Protein AF-A0A3D1V5E3-F1 (afdb_monomer)

Solvent-accessible surface area (backbone atoms only — not comparable to full-atom values): 8524 Å² total; per-residue (Å²): 111,71,75,44,28,65,48,75,39,67,32,57,47,47,70,46,29,45,51,47,37,55,46,44,50,72,78,42,69,88,40,52,24,37,34,38,39,20,37,48,62,94,54,67,53,52,62,30,30,62,46,42,32,86,64,33,68,27,39,35,16,16,26,33,79,58,87,98,52,68,46,32,55,17,66,63,53,48,71,42,55,48,78,99,49,56,72,44,74,33,57,48,49,72,56,40,53,51,52,48,60,74,73,48,51,61,76,24,35,36,37,32,31,37,18,58,50,34,38,52,62,46,43,37,67,66,54,38,65,67,41,23,62,78,65,74,28,95,74,38,55,65,33,92,88,42,78,54,79,72,79,72,76,73,80,78,123

Nearest PDB structures (foldseek):
  1w78-assembly1_A  TM=8.845E-01  e=8.311E-09  Escherichia coli
  1w7k-assembly1_A  TM=9.173E-01  e=2.697E-08  Escherichia coli
  2vor-assembly1_A  TM=8.746E-01  e=1.682E-07  Mycobacterium tuberculosis H37Rv
  2vos-assembly1_A  TM=8.882E-01  e=3.687E-07  Mycobacterium tuberculosis H37Rv
  1o5z-assembly1_A  TM=8.190E-01  e=1.120E-06  Thermotoga maritima

pLDDT: mean 90.83, std 13.24, range [37.03, 98.88]

Sequence (157 aa):
QDNPRVLLDGAHNPEKVASLARNLEHLYPHQRKLIIFGALESKSHASMLASLSPLAGLVIATMPRVLAKPATDAAEIAAEVIGDVEVIIEPSPERAIEIALARAEPDDLVVVTGSLYLVGNIRERWYPSEAILSQSNCWPRTTPLGLWDPPLLAKET

Secondary structure (DSSP, 8-state):
-BTTEEEE----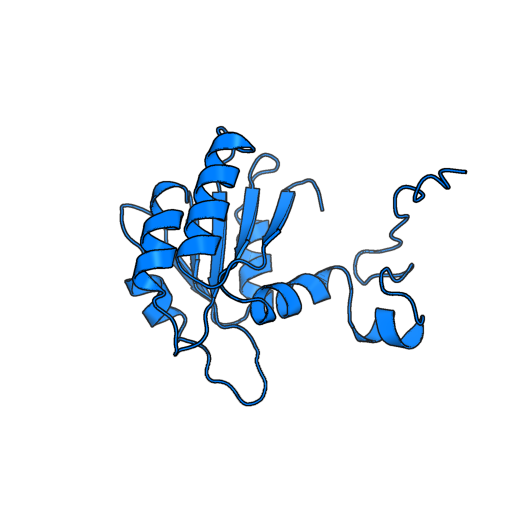SHHHHHHHHHHHHHH-TTS-EEEEE--BTTS-HHHHHHHHGGGEEEEEE-----SSSPBPPHHHHHHT--SS--EEE---HHHHHHHHHHH--TT-EEEEES-HHHHHHHHTTTS-HHHHHHHT-SS-SEETTEE----------

Foldseek 3Di:
DVQQAEAEDADAALVSLLVVLVCCCVVPVPAAEEEEAWAFPVYPLLSSLVSCLVRHQEYEQEFQDDDPTHIDASVVSQVSHDDDHHYHYDHDLCVSVVVSSVPDGRRHYYYYYNHPSSSVRNCCQFQNPVQCVVVVHSRRQQHPVGGDDDPPPPPPD

Mean predicted aligned error: 5.51 Å

Structure (mmCIF, N/CA/C/O backbone):
data_AF-A0A3D1V5E3-F1
#
_entry.id   AF-A0A3D1V5E3-F1
#
loop_
_atom_site.group_PDB
_atom_site.id
_atom_site.type_symbol
_atom_site.label_atom_id
_atom_site.label_alt_id
_atom_site.label_comp_id
_atom_site.label_asym_id
_atom_site.label_entity_id
_atom_site.label_seq_id
_atom_site.pdbx_PDB_ins_code
_atom_site.Cartn_x
_atom_site.Cartn_y
_atom_site.Cartn_z
_atom_site.occupancy
_atom_site.B_iso_or_equiv
_atom_site.auth_seq_id
_atom_site.auth_comp_id
_atom_site.auth_asym_id
_atom_site.auth_atom_id
_atom_site.pdbx_PDB_model_num
ATOM 1 N N . GLN A 1 1 ? -12.858 -9.676 -3.476 1.00 81.88 1 GLN A N 1
ATOM 2 C CA . GLN A 1 1 ? -12.445 -10.450 -2.291 1.00 81.88 1 GLN A CA 1
ATOM 3 C C . GLN A 1 1 ? -12.969 -9.688 -1.110 1.00 81.88 1 GLN A C 1
ATOM 5 O O . GLN A 1 1 ? -12.623 -8.515 -0.978 1.00 81.88 1 GLN A O 1
ATOM 10 N N . ASP A 1 2 ? -13.797 -10.349 -0.307 1.00 81.12 2 ASP A N 1
ATOM 11 C CA . ASP A 1 2 ? -14.672 -9.623 0.608 1.00 81.12 2 ASP A CA 1
ATOM 12 C C . ASP A 1 2 ? -14.382 -9.932 2.084 1.00 81.12 2 ASP A C 1
ATOM 14 O O . ASP A 1 2 ? -14.638 -9.062 2.904 1.00 81.12 2 ASP A O 1
ATOM 18 N N . ASN A 1 3 ? -13.760 -11.083 2.399 1.00 88.69 3 ASN A N 1
ATOM 19 C CA . ASN A 1 3 ? -13.319 -11.473 3.749 1.00 88.69 3 ASN A CA 1
ATOM 20 C C . ASN A 1 3 ? -11.855 -11.980 3.738 1.00 88.69 3 ASN A C 1
ATOM 22 O O . ASN A 1 3 ? -11.630 -13.121 3.322 1.00 88.69 3 ASN A O 1
ATOM 26 N N . PRO A 1 4 ? -10.861 -11.178 4.167 1.00 93.88 4 PRO A N 1
ATOM 27 C CA . PRO A 1 4 ? -10.956 -9.740 4.433 1.00 93.88 4 PRO A CA 1
ATOM 28 C C . PRO A 1 4 ? -11.158 -8.950 3.135 1.00 93.88 4 PRO A C 1
ATOM 30 O O . PRO A 1 4 ? -10.787 -9.406 2.038 1.00 93.88 4 PRO A O 1
ATOM 33 N N . ARG A 1 5 ? -11.710 -7.740 3.253 1.00 96.62 5 ARG A N 1
ATOM 34 C CA . ARG A 1 5 ? -11.874 -6.834 2.113 1.00 96.62 5 ARG A CA 1
ATOM 35 C C . ARG A 1 5 ? -10.517 -6.307 1.663 1.00 96.62 5 ARG A C 1
ATOM 37 O O . ARG A 1 5 ? -9.726 -5.833 2.475 1.00 96.62 5 ARG A O 1
ATOM 44 N N . VAL A 1 6 ? -10.279 -6.322 0.351 1.00 97.94 6 VAL A N 1
ATOM 45 C CA . VAL A 1 6 ? -9.096 -5.688 -0.251 1.00 97.94 6 VAL A CA 1
ATOM 46 C C . VAL A 1 6 ? -9.512 -4.502 -1.109 1.00 97.94 6 VAL A C 1
ATOM 48 O O . VAL A 1 6 ? -10.239 -4.658 -2.090 1.00 97.94 6 VAL A O 1
ATOM 51 N N . LEU A 1 7 ? -9.010 -3.322 -0.756 1.00 98.06 7 LEU A N 1
ATOM 52 C CA . LEU A 1 7 ? -9.148 -2.086 -1.511 1.00 98.06 7 LEU A CA 1
ATOM 53 C C . LEU A 1 7 ? -7.854 -1.800 -2.276 1.00 98.06 7 LEU A C 1
ATOM 55 O O . LEU A 1 7 ? -6.794 -1.614 -1.682 1.00 98.06 7 LEU A O 1
ATOM 59 N N . LEU A 1 8 ? -7.954 -1.728 -3.601 1.00 98.12 8 LEU A N 1
ATOM 60 C CA . LEU A 1 8 ? -6.865 -1.298 -4.472 1.00 98.12 8 LEU A CA 1
ATOM 61 C C . LEU A 1 8 ? -7.097 0.159 -4.874 1.00 98.12 8 LEU A C 1
ATOM 63 O O . LEU A 1 8 ? -8.066 0.444 -5.577 1.00 98.12 8 LEU A O 1
ATOM 67 N N . ASP A 1 9 ? -6.216 1.069 -4.463 1.00 98.31 9 ASP A N 1
ATOM 68 C CA . ASP A 1 9 ? -6.351 2.495 -4.760 1.00 98.31 9 ASP A CA 1
ATOM 69 C C . ASP A 1 9 ? -5.107 3.053 -5.462 1.00 98.31 9 ASP A C 1
ATOM 71 O O . ASP A 1 9 ? -3.967 2.891 -5.023 1.00 98.31 9 ASP A O 1
ATOM 75 N N . GLY A 1 10 ? -5.337 3.743 -6.579 1.00 95.81 10 GLY A N 1
ATOM 76 C CA . GLY A 1 10 ? -4.289 4.296 -7.427 1.00 95.81 10 GLY A CA 1
ATOM 77 C C . GLY A 1 10 ? -3.646 5.589 -6.920 1.00 95.81 10 GLY A C 1
ATOM 78 O O . GLY A 1 10 ? -2.902 6.206 -7.689 1.00 95.81 10 GLY A O 1
ATOM 79 N N . ALA A 1 11 ? -3.933 6.049 -5.699 1.00 96.88 11 ALA A N 1
ATOM 80 C CA . ALA A 1 11 ? -3.300 7.214 -5.100 1.00 96.88 11 ALA A CA 1
ATOM 81 C C . ALA A 1 11 ? -1.780 7.034 -5.034 1.00 96.88 11 ALA A C 1
ATOM 83 O O . ALA A 1 11 ? -1.246 5.995 -4.659 1.00 96.88 11 ALA A O 1
ATOM 84 N N . HIS A 1 12 ? -1.066 8.056 -5.493 1.00 94.75 12 HIS A N 1
ATOM 85 C CA . HIS A 1 12 ? 0.374 7.964 -5.726 1.00 94.75 12 HIS A CA 1
ATOM 86 C C . HIS A 1 12 ? 1.067 9.326 -5.665 1.00 94.75 12 HIS A C 1
ATOM 88 O O . HIS A 1 12 ? 2.149 9.496 -6.227 1.00 94.75 12 HIS A O 1
ATOM 94 N N . ASN A 1 13 ? 0.399 10.324 -5.096 1.00 95.38 13 ASN A N 1
ATOM 95 C CA . ASN A 1 13 ? 0.943 11.641 -4.798 1.00 95.38 13 ASN A CA 1
ATOM 96 C C . ASN A 1 13 ? 0.293 12.148 -3.491 1.00 95.38 13 ASN A C 1
ATOM 98 O O . ASN A 1 13 ? -0.734 11.591 -3.087 1.00 95.38 13 ASN A O 1
ATOM 102 N N . PRO A 1 14 ? 0.858 13.177 -2.836 1.00 96.19 14 PRO A N 1
ATOM 103 C CA . PRO A 1 14 ? 0.349 13.662 -1.553 1.00 96.19 14 PRO A CA 1
ATOM 104 C C . PRO A 1 14 ? -1.141 14.024 -1.563 1.00 96.19 14 PRO A C 1
ATOM 106 O O . PRO A 1 14 ? -1.884 13.573 -0.699 1.00 96.19 14 PRO A O 1
ATOM 109 N N . GLU A 1 15 ? -1.615 14.758 -2.573 1.00 96.56 15 GLU A N 1
ATOM 110 C CA . GLU A 1 15 ? -3.019 15.188 -2.661 1.00 96.56 15 GLU A CA 1
ATOM 111 C C . GLU A 1 15 ? -3.998 14.011 -2.773 1.00 96.56 15 GLU A C 1
ATOM 113 O O . GLU A 1 15 ? -5.014 13.965 -2.075 1.00 96.56 15 GLU A O 1
ATOM 118 N N . LYS A 1 16 ? -3.685 13.030 -3.629 1.00 97.12 16 LYS A N 1
ATOM 119 C CA . LYS A 1 16 ? -4.512 11.831 -3.814 1.00 97.12 16 LYS A CA 1
ATOM 120 C C . LYS A 1 16 ? -4.490 10.954 -2.573 1.00 97.12 16 LYS A C 1
ATOM 122 O O . LYS A 1 16 ? -5.537 10.448 -2.191 1.00 97.12 16 LYS A O 1
ATOM 127 N N . VAL A 1 17 ? -3.332 10.796 -1.932 1.00 98.00 17 VAL A N 1
ATOM 128 C CA . VAL A 1 17 ? -3.219 10.000 -0.703 1.00 98.00 17 VAL A CA 1
ATOM 129 C C . VAL A 1 17 ? -3.952 10.674 0.457 1.00 98.00 17 VAL A C 1
ATOM 131 O O . VAL A 1 17 ? -4.655 9.993 1.194 1.00 98.00 17 VAL A O 1
ATOM 134 N N . ALA A 1 18 ? -3.903 12.002 0.572 1.00 97.94 18 ALA A N 1
ATOM 135 C CA . ALA A 1 18 ? -4.717 12.733 1.541 1.00 97.94 18 ALA A CA 1
ATOM 136 C C . ALA A 1 18 ? -6.223 12.567 1.268 1.00 97.94 18 ALA A C 1
ATOM 138 O O . ALA A 1 18 ? -7.022 12.453 2.195 1.00 97.94 18 ALA A O 1
ATOM 139 N N . SER A 1 19 ? -6.628 12.524 -0.006 1.00 98.38 19 SER A N 1
ATOM 140 C CA . SER A 1 19 ? -8.012 12.215 -0.384 1.00 98.38 19 SER A CA 1
ATOM 141 C C . SER A 1 19 ? -8.410 10.784 -0.020 1.00 98.38 19 SER A C 1
ATOM 143 O O . SER A 1 19 ? -9.503 10.577 0.502 1.00 98.38 19 SER A O 1
ATOM 145 N N . LEU A 1 20 ? -7.526 9.811 -0.256 1.00 98.56 20 LEU A N 1
ATOM 146 C CA . LEU A 1 20 ? -7.717 8.426 0.162 1.00 98.56 20 LEU A CA 1
ATOM 147 C C . LEU A 1 20 ? -7.862 8.331 1.685 1.00 98.56 20 LEU A C 1
ATOM 149 O O . LEU A 1 20 ? -8.824 7.733 2.147 1.00 98.56 20 LEU A O 1
ATOM 153 N N . ALA A 1 21 ? -6.974 8.963 2.458 1.00 98.44 21 ALA A N 1
ATOM 154 C CA . ALA A 1 21 ? -7.019 8.960 3.920 1.00 98.44 21 ALA A CA 1
ATOM 155 C C . ALA A 1 21 ? -8.378 9.449 4.456 1.00 98.44 21 ALA A C 1
ATOM 157 O O . ALA A 1 21 ? -9.038 8.723 5.197 1.00 98.44 21 ALA A O 1
ATOM 158 N N . ARG A 1 22 ? -8.868 10.601 3.969 1.00 98.44 22 ARG A N 1
ATOM 159 C CA . ARG A 1 22 ? -10.203 11.117 4.332 1.00 98.44 22 ARG A CA 1
ATOM 160 C C . ARG A 1 22 ? -11.329 10.141 3.984 1.00 98.44 22 ARG A C 1
ATOM 162 O O . ARG A 1 22 ? -12.263 9.958 4.761 1.00 98.44 22 ARG A O 1
ATOM 169 N N . ASN A 1 23 ? -11.252 9.504 2.815 1.00 98.38 23 ASN A N 1
ATOM 170 C CA . ASN A 1 23 ? -12.249 8.520 2.399 1.00 98.38 23 ASN A CA 1
ATOM 171 C C . ASN A 1 23 ? -12.192 7.251 3.260 1.00 98.38 23 ASN A C 1
ATOM 173 O O . ASN A 1 23 ? -13.236 6.683 3.561 1.00 98.38 23 ASN A O 1
ATOM 177 N N . LEU A 1 24 ? -11.004 6.812 3.683 1.00 98.38 24 LEU A N 1
ATOM 178 C CA . LEU A 1 24 ? -10.841 5.666 4.578 1.00 98.38 24 LEU A CA 1
ATOM 179 C C . LEU A 1 24 ? -11.454 5.932 5.955 1.00 98.38 24 LEU A C 1
ATOM 181 O O . LEU A 1 24 ? -12.084 5.038 6.515 1.00 98.38 24 LEU A O 1
ATOM 185 N N . GLU A 1 25 ? -11.308 7.144 6.486 1.00 97.12 25 GLU A N 1
ATOM 186 C CA . GLU A 1 25 ? -11.963 7.554 7.734 1.00 97.12 25 GLU A CA 1
ATOM 187 C C . GLU A 1 25 ? -13.485 7.590 7.593 1.00 97.12 25 GLU A C 1
ATOM 189 O O . GLU A 1 25 ? -14.196 7.105 8.467 1.00 97.12 25 GLU A O 1
ATOM 194 N N . HIS A 1 26 ? -13.996 8.131 6.485 1.00 97.31 26 HIS A N 1
ATOM 195 C CA . HIS A 1 26 ? -15.436 8.294 6.296 1.00 97.31 26 HIS A CA 1
ATOM 196 C C . HIS A 1 26 ? -16.160 6.983 5.960 1.00 97.31 26 HIS A C 1
ATOM 198 O O . HIS A 1 26 ? -17.229 6.707 6.500 1.00 97.31 26 HIS A O 1
ATOM 204 N N . LEU A 1 27 ? -15.590 6.177 5.062 1.00 97.25 27 LEU A N 1
ATOM 205 C CA . LEU A 1 27 ? -16.221 4.960 4.545 1.00 97.25 27 LEU A CA 1
ATOM 206 C C . LEU A 1 27 ? -15.925 3.731 5.411 1.00 97.25 27 LEU A C 1
ATOM 208 O O . LEU A 1 27 ? -16.721 2.794 5.431 1.00 97.25 27 LEU A O 1
ATOM 212 N N . TYR A 1 28 ? -14.794 3.731 6.123 1.00 96.94 28 TYR A N 1
ATOM 213 C CA . TYR A 1 28 ? -14.323 2.603 6.930 1.00 96.94 28 TYR A CA 1
ATOM 214 C C . TYR A 1 28 ? -13.872 3.034 8.342 1.00 96.94 28 TYR A C 1
ATOM 216 O O . TYR A 1 28 ? -12.772 2.668 8.775 1.00 96.94 28 TYR A O 1
ATOM 224 N N . PRO A 1 29 ? -14.694 3.792 9.098 1.00 96.06 29 PRO A N 1
ATOM 225 C CA . PRO A 1 29 ? -14.288 4.382 10.379 1.00 96.06 29 PRO A CA 1
ATOM 226 C C . PRO A 1 29 ? -13.915 3.342 11.444 1.00 96.06 29 PRO A C 1
ATOM 228 O O . PRO A 1 29 ? -13.058 3.604 12.281 1.00 96.06 29 PRO A O 1
ATOM 231 N N . HIS A 1 30 ? -14.533 2.158 11.407 1.00 95.62 30 HIS A N 1
ATOM 232 C CA . HIS A 1 30 ? -14.400 1.136 12.455 1.00 95.62 30 HIS A CA 1
ATOM 233 C C . HIS A 1 30 ? -13.549 -0.074 12.055 1.00 95.62 30 HIS A C 1
ATOM 235 O O . HIS A 1 30 ? -13.363 -0.972 12.867 1.00 95.62 30 HIS A O 1
ATOM 241 N N . GLN A 1 31 ? -13.034 -0.113 10.823 1.00 96.69 31 GLN A N 1
ATOM 242 C CA . GLN A 1 31 ? -12.193 -1.219 10.361 1.00 96.69 31 GLN A CA 1
ATOM 243 C C . GLN A 1 31 ? -10.727 -0.899 10.636 1.00 96.69 31 GLN A C 1
ATOM 245 O O . GLN A 1 31 ? -10.254 0.203 10.315 1.00 96.69 31 GLN A O 1
ATOM 250 N N . ARG A 1 32 ? -9.997 -1.867 11.197 1.00 97.88 32 ARG A N 1
ATOM 251 C CA . ARG A 1 32 ? -8.536 -1.813 11.265 1.00 97.88 32 ARG A CA 1
ATOM 252 C C . ARG A 1 32 ? -7.991 -1.894 9.842 1.00 97.88 32 ARG A C 1
ATOM 254 O O . ARG A 1 32 ? -8.453 -2.690 9.030 1.00 97.88 32 ARG A O 1
ATOM 261 N N . LYS A 1 33 ? -7.022 -1.035 9.532 1.00 98.50 33 LYS A N 1
ATOM 262 C CA . LYS A 1 33 ? -6.484 -0.886 8.176 1.00 98.50 33 LYS A CA 1
ATOM 263 C C . LYS A 1 33 ? -5.085 -1.483 8.119 1.00 98.50 33 LYS A C 1
ATOM 265 O O . LYS A 1 33 ? -4.198 -1.021 8.834 1.00 98.50 33 LYS A O 1
ATOM 270 N N . LEU A 1 34 ? -4.895 -2.492 7.277 1.00 98.81 34 LEU A N 1
ATOM 271 C CA . LEU A 1 34 ? -3.586 -3.042 6.938 1.00 98.81 34 LEU A CA 1
ATOM 272 C C . LEU A 1 34 ? -3.159 -2.399 5.620 1.00 98.81 34 LEU A C 1
ATOM 274 O O . LEU A 1 34 ? -3.725 -2.698 4.568 1.00 98.81 34 LEU A O 1
ATOM 278 N N . ILE A 1 35 ? -2.202 -1.479 5.677 1.00 98.81 35 ILE A N 1
ATOM 279 C CA . ILE A 1 35 ? -1.805 -0.679 4.518 1.00 98.81 35 ILE A CA 1
ATOM 280 C C . ILE A 1 35 ? -0.565 -1.291 3.876 1.00 98.81 35 ILE A C 1
ATOM 282 O O . ILE A 1 35 ? 0.503 -1.311 4.474 1.00 98.81 35 ILE A O 1
ATOM 286 N N . ILE A 1 36 ? -0.692 -1.738 2.632 1.00 98.81 36 ILE A N 1
ATOM 287 C CA . ILE A 1 36 ? 0.431 -2.102 1.771 1.00 98.81 36 ILE A CA 1
ATOM 288 C C . ILE A 1 36 ? 0.809 -0.872 0.953 1.00 98.81 36 ILE A C 1
ATOM 290 O O . ILE A 1 36 ? 0.019 -0.393 0.130 1.00 98.81 36 ILE A O 1
ATOM 294 N N . PHE A 1 37 ? 2.016 -0.363 1.173 1.00 98.69 37 PHE A N 1
ATOM 295 C CA . PHE A 1 37 ? 2.489 0.858 0.537 1.00 98.69 37 PHE A CA 1
ATOM 296 C C . PHE A 1 37 ? 3.793 0.623 -0.220 1.00 98.69 37 PHE A C 1
ATOM 298 O O . PHE A 1 37 ? 4.754 0.070 0.310 1.00 98.69 37 PHE A O 1
ATOM 305 N N . GLY A 1 38 ? 3.828 1.093 -1.465 1.00 97.38 38 GLY A N 1
ATOM 306 C CA . GLY A 1 38 ? 5.016 1.075 -2.310 1.00 97.38 38 GLY A CA 1
ATOM 307 C C . GLY A 1 38 ? 5.002 2.244 -3.285 1.00 97.38 38 GLY A C 1
ATOM 308 O O . GLY A 1 38 ? 3.961 2.574 -3.857 1.00 97.38 38 GLY A O 1
ATOM 309 N N . ALA A 1 39 ? 6.156 2.868 -3.500 1.00 95.44 39 ALA A N 1
ATOM 310 C CA . ALA A 1 39 ? 6.302 4.060 -4.331 1.00 95.44 39 ALA A CA 1
ATOM 311 C C . ALA A 1 39 ? 7.507 3.953 -5.284 1.00 95.44 39 ALA A C 1
ATOM 313 O O . ALA A 1 39 ? 8.293 3.011 -5.228 1.00 95.44 39 ALA A O 1
ATOM 314 N N . LEU A 1 40 ? 7.611 4.911 -6.207 1.00 92.50 40 LEU A N 1
ATOM 315 C CA . LEU A 1 40 ? 8.797 5.108 -7.050 1.00 92.50 40 LEU A CA 1
ATOM 316 C C . LEU A 1 40 ? 9.636 6.251 -6.466 1.00 92.50 40 LEU A C 1
ATOM 318 O O . LEU A 1 40 ? 9.042 7.167 -5.893 1.00 92.50 40 LEU A O 1
ATOM 322 N N . GLU A 1 41 ? 10.954 6.245 -6.695 1.00 84.06 41 GLU A N 1
ATOM 323 C CA . GLU A 1 41 ? 11.928 7.166 -6.064 1.00 84.06 41 GLU A CA 1
ATOM 324 C C . GLU A 1 41 ? 11.583 8.660 -6.196 1.00 84.06 41 GLU A C 1
ATOM 326 O O . GLU A 1 41 ? 11.882 9.464 -5.322 1.00 84.06 41 GLU A O 1
ATOM 331 N N . SER A 1 42 ? 10.920 9.074 -7.276 1.00 71.81 42 SER A N 1
ATOM 332 C CA . SER A 1 42 ? 10.709 10.494 -7.588 1.00 71.81 42 SER A CA 1
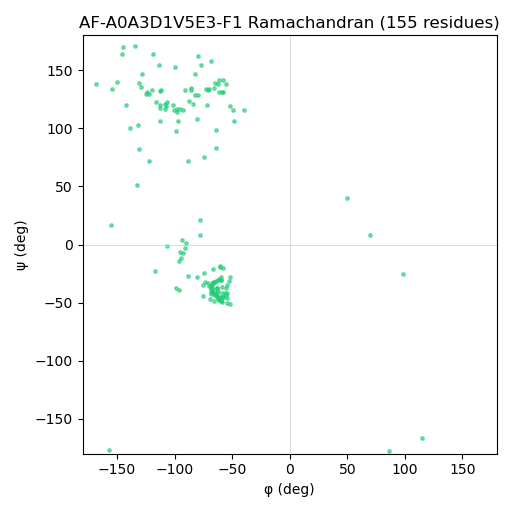ATOM 333 C C . SER A 1 42 ? 9.590 11.178 -6.778 1.00 71.81 42 SER A C 1
ATOM 335 O O . SER A 1 42 ? 8.995 12.144 -7.267 1.00 71.81 42 SER A O 1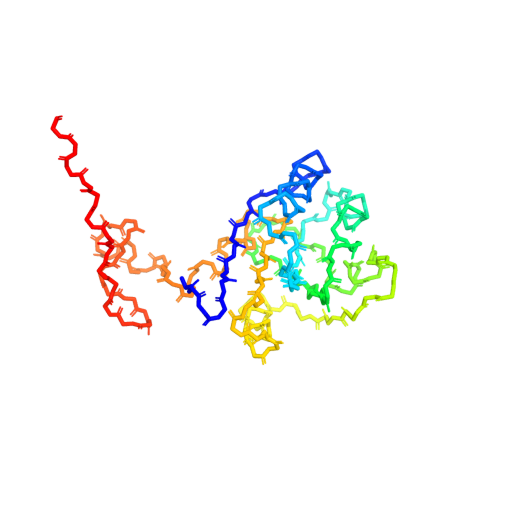
ATOM 337 N N . LYS A 1 43 ? 9.185 10.648 -5.618 1.00 66.88 43 LYS A N 1
ATOM 338 C CA . LYS A 1 43 ? 7.938 11.045 -4.940 1.00 66.88 43 LYS A CA 1
ATOM 339 C C . LYS A 1 43 ? 8.150 11.411 -3.481 1.00 66.88 43 LYS A C 1
ATOM 341 O O . LYS A 1 43 ? 8.927 10.783 -2.788 1.00 66.88 43 LYS A O 1
ATOM 346 N N . SER A 1 44 ? 7.367 12.371 -2.985 1.00 80.31 44 SER A N 1
ATOM 347 C CA . SER A 1 44 ? 7.317 12.695 -1.553 1.00 80.31 44 SER A CA 1
ATOM 348 C C . SER A 1 44 ? 6.539 11.615 -0.781 1.00 80.31 44 SER A C 1
ATOM 350 O O . SER A 1 44 ? 5.370 11.796 -0.437 1.00 80.31 44 SER A O 1
ATOM 352 N N . HIS A 1 45 ? 7.161 10.451 -0.571 1.00 87.31 45 HIS A N 1
ATOM 353 C CA . HIS A 1 45 ? 6.568 9.338 0.180 1.00 87.31 45 HIS A CA 1
ATOM 354 C C . HIS A 1 45 ? 6.367 9.668 1.660 1.00 87.31 45 HIS A C 1
ATOM 356 O O . HIS A 1 45 ? 5.334 9.283 2.199 1.00 87.31 45 HIS A O 1
ATOM 362 N N . ALA A 1 46 ? 7.236 10.485 2.260 1.00 93.19 46 ALA A N 1
ATOM 363 C CA . ALA A 1 46 ? 7.074 11.001 3.622 1.00 93.19 46 ALA A CA 1
ATOM 364 C C . ALA A 1 46 ? 5.698 11.659 3.851 1.00 93.19 46 ALA A C 1
ATOM 366 O O . ALA A 1 46 ? 4.957 11.296 4.759 1.00 93.19 46 ALA A O 1
ATOM 367 N N . SER A 1 47 ? 5.292 12.588 2.974 1.00 95.19 47 SER A N 1
ATOM 368 C CA . SER A 1 47 ? 3.998 13.281 3.097 1.00 95.19 47 SER A CA 1
ATOM 369 C C . SER A 1 47 ? 2.800 12.347 2.876 1.00 95.19 47 SER A C 1
ATOM 371 O O . SER A 1 47 ? 1.762 12.494 3.526 1.00 95.19 47 SER A O 1
ATOM 373 N N . MET A 1 48 ? 2.944 11.367 1.979 1.00 96.81 48 MET A N 1
ATOM 374 C CA . MET A 1 48 ? 1.919 10.347 1.750 1.00 96.81 48 MET A CA 1
ATOM 375 C C . MET A 1 48 ? 1.746 9.456 2.987 1.00 96.81 48 MET A C 1
ATOM 377 O O . MET A 1 48 ? 0.626 9.279 3.462 1.00 96.81 48 MET A O 1
ATOM 381 N N . LEU A 1 49 ? 2.846 8.951 3.546 1.00 97.38 49 LEU A N 1
ATOM 382 C CA . LEU A 1 49 ? 2.832 8.120 4.748 1.00 97.38 49 LEU A CA 1
ATOM 383 C C . LEU A 1 49 ? 2.379 8.898 5.981 1.00 97.38 49 LEU A C 1
ATOM 385 O O . LEU A 1 49 ? 1.645 8.341 6.790 1.00 97.38 49 LEU A O 1
ATOM 389 N N . ALA A 1 50 ? 2.686 10.191 6.089 1.00 96.94 50 ALA A N 1
ATOM 390 C CA . ALA A 1 50 ? 2.159 11.037 7.159 1.00 96.94 50 ALA A CA 1
ATOM 391 C C . ALA A 1 50 ? 0.620 11.108 7.165 1.00 96.94 50 ALA A C 1
ATOM 393 O O . ALA A 1 50 ? 0.015 11.229 8.225 1.00 96.94 50 ALA A O 1
ATOM 394 N N . SER A 1 51 ? -0.020 10.992 5.995 1.00 97.56 51 SER A N 1
ATOM 395 C CA . SER A 1 51 ? -1.487 10.959 5.885 1.00 97.56 51 SER A CA 1
ATOM 396 C C . SER A 1 51 ? -2.082 9.578 6.189 1.00 97.56 51 SER A C 1
ATOM 398 O O . SER A 1 51 ? -3.235 9.488 6.598 1.00 97.56 51 SER A O 1
ATOM 400 N N . LEU A 1 52 ? -1.327 8.498 5.958 1.00 98.00 52 LEU A N 1
ATOM 401 C CA . LEU A 1 52 ? -1.817 7.119 6.075 1.00 98.00 52 LEU A CA 1
ATOM 402 C C . LEU A 1 52 ? -1.502 6.472 7.425 1.00 98.00 52 LEU A C 1
ATOM 404 O O . LEU A 1 52 ? -2.340 5.745 7.952 1.00 98.00 52 LEU A O 1
ATOM 408 N N . SER A 1 53 ? -0.317 6.727 7.981 1.00 97.69 53 SER A N 1
ATOM 409 C CA . SER A 1 53 ? 0.167 6.072 9.205 1.00 97.69 53 SER A CA 1
ATOM 410 C C . SER A 1 53 ? -0.790 6.238 10.392 1.00 97.69 53 SER A C 1
ATOM 412 O O . SER A 1 53 ? -1.070 5.234 11.040 1.00 97.69 53 SER A O 1
ATOM 414 N N . PRO A 1 54 ? -1.401 7.419 10.641 1.00 97.19 54 PRO A N 1
ATOM 415 C CA . PRO A 1 54 ? -2.362 7.579 11.739 1.00 97.19 54 PRO A CA 1
ATOM 416 C C . PRO A 1 54 ? -3.609 6.687 11.638 1.00 97.19 54 PRO A C 1
ATOM 418 O O . PRO A 1 54 ? -4.305 6.487 12.628 1.00 97.19 54 PRO A O 1
ATOM 421 N N . LEU A 1 55 ? -3.915 6.172 10.444 1.00 97.31 55 LEU A N 1
ATOM 422 C CA . LEU A 1 55 ? -5.070 5.312 10.187 1.00 97.31 55 LEU A CA 1
ATOM 423 C C . LEU A 1 55 ? -4.712 3.821 10.222 1.00 97.31 55 LEU A C 1
ATOM 425 O O . LEU A 1 55 ? -5.611 2.977 10.217 1.00 97.31 55 LEU A O 1
ATOM 429 N N . ALA A 1 56 ? -3.423 3.486 10.189 1.00 98.12 56 ALA A N 1
ATOM 430 C CA . ALA A 1 56 ? -2.939 2.132 9.985 1.00 98.12 56 ALA A CA 1
ATOM 431 C C . ALA A 1 56 ? -2.872 1.351 11.304 1.00 98.12 56 ALA A C 1
ATOM 433 O O . ALA A 1 56 ? -2.313 1.812 12.292 1.00 98.12 56 ALA A O 1
ATOM 434 N N . GLY A 1 57 ? -3.390 0.122 11.292 1.00 97.88 57 GLY A N 1
ATOM 435 C CA . GLY A 1 57 ? -3.129 -0.873 12.338 1.00 97.88 57 GLY A CA 1
ATOM 436 C C . GLY A 1 57 ? -1.941 -1.789 12.024 1.00 97.88 57 GLY A C 1
ATOM 437 O O . GLY A 1 57 ? -1.597 -2.633 12.848 1.00 97.88 57 GLY A O 1
ATOM 438 N N . LEU A 1 58 ? -1.391 -1.684 10.812 1.00 98.69 58 LEU A N 1
ATOM 439 C CA . LEU A 1 58 ? -0.172 -2.327 10.316 1.00 98.69 58 LEU A CA 1
ATOM 440 C C . LEU A 1 58 ? 0.185 -1.668 8.977 1.00 98.69 58 LEU A C 1
ATOM 442 O O . LEU A 1 58 ? -0.699 -1.462 8.139 1.00 98.69 58 LEU A O 1
ATOM 446 N N . VAL A 1 59 ? 1.468 -1.387 8.758 1.00 98.81 59 VAL A N 1
ATOM 447 C CA . VAL A 1 59 ? 2.006 -0.994 7.450 1.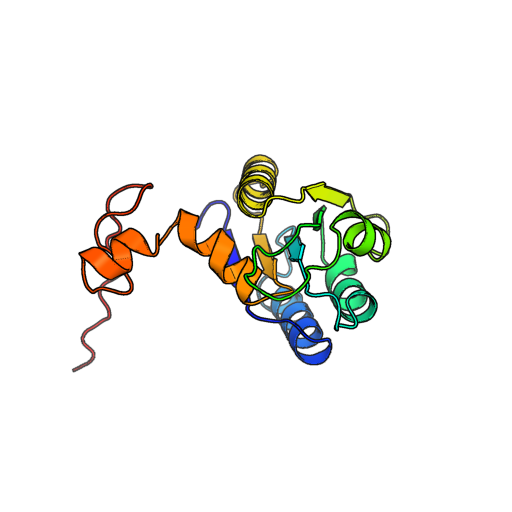00 98.81 59 VAL A CA 1
ATOM 448 C C . VAL A 1 59 ? 2.925 -2.090 6.921 1.00 98.81 59 VAL A C 1
ATOM 450 O O . VAL A 1 59 ? 3.808 -2.574 7.620 1.00 98.81 59 VAL A O 1
ATOM 453 N N . ILE A 1 60 ? 2.738 -2.472 5.662 1.00 98.88 60 ILE A N 1
ATOM 454 C CA . ILE A 1 60 ? 3.644 -3.352 4.928 1.00 98.88 60 ILE A CA 1
ATOM 455 C C . ILE A 1 60 ? 4.287 -2.514 3.827 1.00 98.88 60 ILE A C 1
ATOM 457 O O . ILE A 1 60 ? 3.640 -2.150 2.841 1.00 98.88 60 ILE A O 1
ATOM 461 N N . ALA A 1 61 ? 5.557 -2.181 4.019 1.00 98.56 61 ALA A N 1
ATOM 462 C CA . ALA A 1 61 ? 6.361 -1.483 3.033 1.00 98.56 61 ALA A CA 1
ATOM 463 C C . ALA A 1 61 ? 6.858 -2.479 1.980 1.00 98.56 61 ALA A C 1
ATOM 465 O O . ALA A 1 61 ? 7.417 -3.524 2.318 1.00 98.56 61 ALA A O 1
ATOM 466 N N . THR A 1 62 ? 6.646 -2.164 0.704 1.00 98.50 62 THR A N 1
ATOM 467 C CA . THR A 1 62 ? 6.980 -3.053 -0.416 1.00 98.50 62 THR A CA 1
ATOM 468 C C . THR A 1 62 ? 7.465 -2.284 -1.640 1.00 98.50 62 THR A C 1
ATOM 470 O O . THR A 1 62 ? 7.351 -1.058 -1.707 1.00 98.50 62 THR A O 1
ATOM 473 N N . MET A 1 63 ? 7.988 -2.998 -2.639 1.00 96.88 63 MET A N 1
ATOM 474 C CA . MET A 1 63 ? 8.562 -2.403 -3.845 1.00 96.88 63 MET A CA 1
ATOM 475 C C . MET A 1 63 ? 7.707 -2.729 -5.075 1.00 96.88 63 MET A C 1
ATOM 477 O O . MET A 1 63 ? 7.592 -3.894 -5.455 1.00 96.88 63 MET A O 1
ATOM 481 N N . PRO A 1 64 ? 7.124 -1.728 -5.761 1.00 94.88 64 PRO A N 1
ATOM 482 C CA . PRO A 1 64 ? 6.441 -1.967 -7.027 1.00 94.88 64 PRO A CA 1
ATOM 483 C C . PRO A 1 64 ? 7.398 -2.586 -8.059 1.00 94.88 64 PRO A C 1
ATOM 485 O O . PRO A 1 64 ? 8.479 -2.055 -8.314 1.00 94.88 64 PRO A O 1
ATOM 488 N N . ARG A 1 65 ? 6.982 -3.665 -8.726 1.00 93.94 65 ARG A N 1
ATOM 489 C CA . ARG A 1 65 ? 7.737 -4.273 -9.828 1.00 93.94 65 ARG A CA 1
ATOM 490 C C . ARG A 1 65 ? 7.484 -3.477 -11.108 1.00 93.94 65 ARG A C 1
ATOM 492 O O . ARG A 1 65 ? 6.394 -3.542 -11.683 1.00 93.94 65 ARG A O 1
ATOM 499 N N . VAL A 1 66 ? 8.494 -2.732 -11.561 1.00 86.75 66 VAL A N 1
ATOM 500 C CA . VAL A 1 66 ? 8.410 -1.849 -12.736 1.00 86.75 66 VAL A CA 1
ATOM 501 C C . VAL A 1 66 ? 9.584 -2.078 -13.678 1.00 86.75 66 VAL A C 1
ATOM 503 O O . VAL A 1 66 ? 10.726 -2.206 -13.251 1.00 86.75 66 VAL A O 1
ATOM 506 N N . LEU A 1 67 ? 9.307 -2.091 -14.982 1.00 78.81 67 LEU A N 1
ATOM 507 C CA . LEU A 1 67 ? 10.345 -2.044 -16.007 1.00 78.81 67 LEU A CA 1
ATOM 508 C C . LEU A 1 67 ? 10.778 -0.584 -16.219 1.00 78.81 67 LEU A C 1
ATOM 510 O O . LEU A 1 67 ? 9.938 0.286 -16.446 1.00 78.81 67 LEU A O 1
ATOM 514 N N . ALA A 1 68 ? 12.088 -0.331 -16.166 1.00 80.81 68 ALA A N 1
ATOM 515 C CA . ALA A 1 68 ? 12.735 0.949 -16.492 1.00 80.81 68 ALA A CA 1
ATOM 516 C C . ALA A 1 68 ? 12.505 2.142 -15.538 1.00 80.81 68 ALA A C 1
ATOM 518 O O . ALA A 1 68 ? 12.933 3.251 -15.858 1.00 80.81 68 ALA A O 1
ATOM 519 N N . LYS A 1 69 ? 11.876 1.956 -14.371 1.00 83.69 69 LYS A N 1
ATOM 520 C CA . LYS A 1 69 ? 11.814 2.990 -13.322 1.00 83.69 69 LYS A CA 1
ATOM 521 C C . LYS A 1 69 ? 12.239 2.406 -11.980 1.00 83.69 69 LYS A C 1
ATOM 523 O O . LYS A 1 69 ? 11.763 1.318 -11.655 1.00 83.69 69 LYS A O 1
ATOM 528 N N . PRO A 1 70 ? 13.075 3.110 -11.206 1.00 86.56 70 PRO A N 1
ATOM 529 C CA . PRO A 1 70 ? 13.466 2.632 -9.895 1.00 86.56 70 PRO A CA 1
ATOM 530 C C . PRO A 1 70 ? 12.303 2.768 -8.902 1.00 86.56 70 PRO A C 1
ATOM 532 O O . PRO A 1 70 ? 11.594 3.783 -8.856 1.00 86.56 70 PRO A O 1
ATOM 535 N N . ALA A 1 71 ? 12.080 1.698 -8.144 1.00 92.06 71 ALA A N 1
ATOM 536 C CA . ALA A 1 71 ? 11.211 1.695 -6.977 1.00 92.06 71 ALA A CA 1
ATOM 537 C C . ALA A 1 71 ? 11.986 2.231 -5.770 1.00 92.06 71 ALA A C 1
ATOM 539 O O . ALA A 1 71 ? 13.179 1.968 -5.662 1.00 92.06 71 ALA A O 1
ATOM 540 N N . THR A 1 72 ? 11.304 2.932 -4.864 1.00 93.94 72 THR A N 1
ATOM 541 C CA . THR A 1 72 ? 11.883 3.249 -3.551 1.00 93.94 72 THR A CA 1
ATOM 542 C C . THR A 1 72 ? 12.086 1.947 -2.779 1.00 93.94 72 THR A C 1
ATOM 544 O O . THR A 1 72 ? 11.214 1.072 -2.826 1.00 93.94 72 THR A O 1
ATOM 547 N N . ASP A 1 73 ? 13.212 1.813 -2.078 1.00 95.31 73 ASP A N 1
ATOM 548 C CA . ASP A 1 73 ? 13.486 0.638 -1.255 1.00 95.31 73 ASP A CA 1
ATOM 549 C C . ASP A 1 73 ? 12.430 0.483 -0.144 1.00 95.31 73 ASP A C 1
ATOM 551 O O . ASP A 1 73 ? 11.951 1.461 0.438 1.00 95.31 73 ASP A O 1
ATOM 555 N N . ALA A 1 74 ? 12.032 -0.756 0.155 1.00 97.06 74 ALA A N 1
ATOM 556 C CA . ALA A 1 74 ? 11.010 -1.008 1.169 1.00 97.06 74 ALA A CA 1
ATOM 557 C C . ALA A 1 74 ? 11.457 -0.570 2.577 1.00 97.06 74 ALA A C 1
ATOM 559 O O . ALA A 1 74 ? 10.620 -0.135 3.366 1.00 97.06 74 ALA A O 1
ATOM 560 N N . ALA A 1 75 ? 12.751 -0.638 2.899 1.00 97.31 75 ALA A N 1
ATOM 561 C CA . ALA A 1 75 ? 13.280 -0.146 4.167 1.00 97.31 75 ALA A CA 1
ATOM 562 C C . ALA A 1 75 ? 13.244 1.387 4.248 1.00 97.31 75 ALA A C 1
ATOM 564 O O . ALA A 1 75 ? 12.939 1.928 5.310 1.00 97.31 75 ALA A O 1
ATOM 565 N N . GLU A 1 76 ? 13.483 2.090 3.135 1.00 95.75 76 GLU A N 1
ATOM 566 C CA . GLU A 1 76 ? 13.331 3.551 3.066 1.00 95.75 76 GLU A CA 1
ATOM 567 C C . GLU A 1 76 ? 11.872 3.968 3.277 1.00 95.75 76 GLU A C 1
ATOM 569 O O . GLU A 1 76 ? 11.588 4.878 4.051 1.00 95.75 76 GLU A O 1
ATOM 574 N N . ILE A 1 77 ? 10.927 3.259 2.652 1.00 96.75 77 ILE A N 1
ATOM 575 C CA . ILE A 1 77 ? 9.493 3.469 2.887 1.00 96.75 77 ILE A CA 1
ATOM 576 C C . ILE A 1 77 ? 9.136 3.207 4.353 1.00 96.75 77 ILE A C 1
ATOM 578 O O . ILE A 1 77 ? 8.403 3.990 4.953 1.00 96.75 77 ILE A O 1
ATOM 582 N N . ALA A 1 78 ? 9.635 2.115 4.933 1.00 97.50 78 ALA A N 1
ATOM 583 C CA . ALA A 1 78 ? 9.353 1.754 6.318 1.00 97.50 78 ALA A CA 1
ATOM 584 C C . ALA A 1 78 ? 9.875 2.795 7.317 1.00 97.50 78 ALA A C 1
ATOM 586 O O . ALA 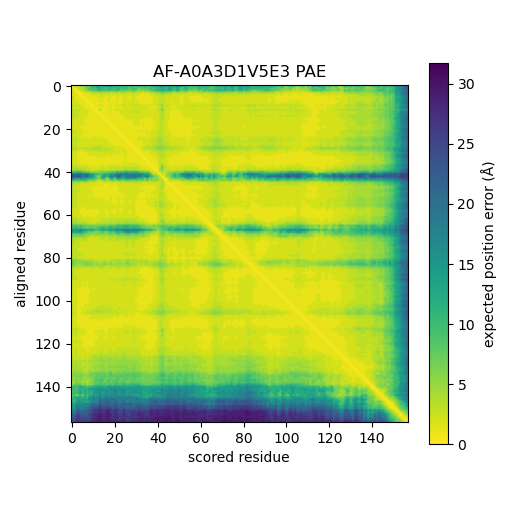A 1 78 ? 9.198 3.077 8.302 1.00 97.50 78 ALA A O 1
ATOM 587 N N . ALA A 1 79 ? 11.038 3.394 7.049 1.00 96.56 79 ALA A N 1
ATOM 588 C CA . ALA A 1 79 ? 11.629 4.432 7.894 1.00 96.56 79 ALA A CA 1
ATOM 589 C C . ALA A 1 79 ? 10.816 5.743 7.923 1.00 96.56 79 ALA A C 1
ATOM 591 O O . ALA A 1 79 ? 10.952 6.526 8.859 1.00 96.56 79 ALA A O 1
ATOM 592 N N . GLU A 1 80 ? 9.971 5.975 6.917 1.00 96.19 80 GLU A N 1
ATOM 593 C CA . GLU A 1 80 ? 9.108 7.159 6.791 1.00 96.19 80 GLU A CA 1
ATOM 594 C C . GLU A 1 80 ? 7.721 6.966 7.433 1.00 96.19 80 GLU A C 1
ATOM 596 O O . GLU A 1 80 ? 6.896 7.886 7.445 1.00 96.19 80 GLU A O 1
ATOM 601 N N . VAL A 1 81 ? 7.428 5.770 7.954 1.00 97.31 81 VAL A N 1
ATOM 602 C CA . VAL A 1 81 ? 6.204 5.518 8.722 1.00 97.31 81 VAL A CA 1
ATOM 603 C C . VAL A 1 81 ? 6.316 6.219 10.072 1.00 97.31 81 VAL A C 1
ATOM 605 O O . VAL A 1 81 ? 7.330 6.122 10.761 1.00 97.31 81 VAL A O 1
ATOM 608 N N . ILE A 1 82 ? 5.257 6.926 10.460 1.00 95.62 82 ILE A N 1
ATOM 609 C CA . ILE A 1 82 ? 5.222 7.705 11.701 1.00 95.62 82 ILE A CA 1
ATOM 610 C C . ILE A 1 82 ? 4.212 7.134 12.697 1.00 95.62 82 ILE A C 1
ATOM 612 O O . ILE A 1 82 ? 3.196 6.558 12.313 1.00 95.62 82 ILE A O 1
ATOM 616 N N . GLY A 1 83 ? 4.450 7.387 13.984 1.00 94.38 83 GLY A N 1
ATOM 617 C CA . GLY A 1 83 ? 3.591 6.911 15.069 1.00 94.38 83 GLY A CA 1
ATOM 618 C C . GLY A 1 83 ? 3.946 5.501 15.543 1.00 94.38 83 GLY A C 1
ATOM 619 O O . GLY A 1 83 ? 4.917 4.902 15.089 1.00 94.38 83 GLY A O 1
ATOM 620 N N . ASP A 1 84 ? 3.166 4.994 16.496 1.00 93.56 84 ASP A N 1
ATOM 621 C CA . ASP A 1 84 ? 3.339 3.655 17.069 1.00 93.56 84 ASP A CA 1
ATOM 622 C C . ASP A 1 84 ? 2.552 2.626 16.246 1.00 93.56 84 ASP A C 1
ATOM 624 O O . ASP A 1 84 ? 1.467 2.182 16.624 1.00 93.56 84 ASP A O 1
ATOM 628 N N . VAL A 1 85 ? 3.057 2.339 15.045 1.00 96.56 85 VAL A N 1
ATOM 629 C CA . VAL A 1 85 ? 2.441 1.412 14.089 1.00 96.56 85 VAL A CA 1
ATOM 630 C C . VAL A 1 85 ? 3.415 0.274 13.809 1.00 96.56 85 VAL A C 1
ATOM 632 O O . VAL A 1 85 ? 4.591 0.511 13.541 1.00 96.56 85 VAL A O 1
ATOM 635 N N . GLU A 1 86 ? 2.935 -0.971 13.839 1.00 98.06 86 GLU A N 1
ATOM 636 C CA . GLU A 1 86 ? 3.732 -2.118 13.391 1.00 98.06 86 GLU A CA 1
ATOM 637 C C . GLU A 1 86 ? 4.091 -1.941 11.906 1.00 98.06 86 GLU A C 1
ATOM 639 O O . GLU A 1 86 ? 3.213 -1.674 11.080 1.00 98.06 86 GLU A O 1
ATOM 644 N N . VAL A 1 87 ? 5.369 -2.118 11.560 1.00 98.62 87 VAL A N 1
ATOM 645 C CA . VAL A 1 87 ? 5.851 -2.044 10.176 1.00 98.62 87 VAL A CA 1
ATOM 646 C C . VAL A 1 87 ? 6.539 -3.344 9.787 1.00 98.62 87 VAL A C 1
ATOM 648 O O . VAL A 1 87 ? 7.431 -3.824 10.485 1.00 98.62 87 VAL A O 1
ATOM 651 N N . ILE A 1 88 ? 6.147 -3.900 8.645 1.00 98.75 88 ILE A N 1
ATOM 652 C CA . ILE A 1 88 ? 6.798 -5.049 8.015 1.00 98.75 88 ILE A CA 1
ATOM 653 C C . ILE A 1 88 ? 7.454 -4.579 6.719 1.00 98.75 88 ILE A C 1
ATOM 655 O O . ILE A 1 88 ? 6.829 -3.896 5.909 1.00 98.75 88 ILE A O 1
ATOM 659 N N . ILE A 1 89 ? 8.706 -4.976 6.511 1.00 98.75 89 ILE A N 1
ATOM 660 C CA . ILE A 1 89 ? 9.442 -4.752 5.265 1.00 98.75 89 ILE A CA 1
ATOM 661 C C . ILE A 1 89 ? 9.352 -6.037 4.443 1.00 98.75 89 ILE A C 1
ATOM 663 O O . ILE A 1 89 ? 9.897 -7.062 4.847 1.00 98.75 89 ILE A O 1
ATOM 667 N N . GLU A 1 90 ? 8.674 -5.986 3.299 1.00 98.56 90 GLU A N 1
ATOM 668 C CA . GLU A 1 90 ? 8.575 -7.107 2.359 1.00 98.56 90 GLU A CA 1
ATOM 669 C C . GLU A 1 90 ? 8.699 -6.593 0.915 1.00 98.56 90 GLU A C 1
ATOM 671 O O . GLU A 1 90 ? 7.729 -6.075 0.355 1.00 98.56 90 GLU A O 1
ATOM 676 N N . PRO A 1 91 ? 9.881 -6.714 0.283 1.00 97.62 91 PRO A N 1
ATOM 677 C CA . PRO A 1 91 ? 10.126 -6.194 -1.060 1.00 97.62 91 PRO A CA 1
ATOM 678 C C . PRO A 1 91 ? 9.228 -6.767 -2.165 1.00 97.62 91 PRO A C 1
ATOM 680 O O . PRO A 1 91 ? 9.000 -6.075 -3.153 1.00 97.62 91 PRO A O 1
ATOM 683 N N . SER A 1 92 ? 8.717 -7.998 -2.042 1.00 97.75 92 SER A N 1
ATOM 684 C CA . SER A 1 92 ? 7.841 -8.604 -3.055 1.00 97.75 92 SER A CA 1
ATOM 685 C C . SER A 1 92 ? 6.385 -8.165 -2.861 1.00 97.75 92 SER A C 1
ATOM 687 O O . SER A 1 92 ? 5.784 -8.511 -1.844 1.00 97.75 92 SER A O 1
ATOM 689 N N . PRO A 1 93 ? 5.748 -7.513 -3.857 1.00 97.94 93 PRO A N 1
ATOM 690 C CA . PRO A 1 93 ? 4.319 -7.204 -3.803 1.00 97.94 93 PRO A CA 1
ATOM 691 C C . PRO A 1 93 ? 3.442 -8.434 -3.579 1.00 97.94 93 PRO A C 1
ATOM 693 O O . PRO A 1 93 ? 2.431 -8.369 -2.881 1.00 97.94 93 PRO A O 1
ATOM 696 N N . GLU A 1 94 ? 3.832 -9.558 -4.181 1.00 97.19 94 GLU A N 1
ATOM 697 C CA . GLU A 1 94 ? 3.111 -10.822 -4.104 1.00 97.19 94 GLU A CA 1
ATOM 698 C C . GLU A 1 94 ? 3.155 -11.399 -2.682 1.00 97.19 94 GLU A C 1
ATOM 700 O O . GLU A 1 94 ? 2.129 -11.846 -2.170 1.00 97.19 94 GLU A O 1
ATOM 705 N N . ARG A 1 95 ? 4.306 -11.322 -2.000 1.00 98.38 95 ARG A N 1
ATOM 706 C CA . ARG A 1 95 ? 4.413 -11.722 -0.589 1.00 98.38 95 ARG A CA 1
ATOM 707 C C . ARG A 1 95 ? 3.804 -10.704 0.362 1.00 98.38 95 ARG A C 1
ATOM 709 O O . ARG A 1 95 ? 3.166 -11.107 1.329 1.00 98.38 95 ARG A O 1
ATOM 716 N N . ALA A 1 96 ? 3.893 -9.412 0.061 1.00 98.62 96 ALA A N 1
ATOM 717 C CA . ALA A 1 96 ? 3.279 -8.365 0.868 1.00 98.62 96 ALA A CA 1
ATOM 718 C C . ALA A 1 96 ? 1.758 -8.560 0.995 1.00 98.62 96 ALA A C 1
ATOM 720 O O . ALA A 1 96 ? 1.221 -8.492 2.102 1.00 98.62 96 ALA A O 1
ATOM 721 N N . ILE A 1 97 ? 1.060 -8.866 -0.110 1.00 98.31 97 ILE A N 1
ATOM 722 C CA . ILE A 1 97 ? -0.382 -9.151 -0.046 1.00 98.31 97 ILE A CA 1
ATOM 723 C C . ILE A 1 97 ? -0.678 -10.450 0.704 1.00 98.31 97 ILE A C 1
ATOM 725 O O . ILE A 1 97 ? -1.632 -10.497 1.471 1.00 98.31 97 ILE A O 1
ATOM 729 N N . GLU A 1 98 ? 0.136 -11.493 0.557 1.00 98.06 98 GLU A N 1
ATOM 730 C CA . GLU A 1 98 ? -0.050 -12.733 1.318 1.00 98.06 98 GLU A CA 1
ATOM 731 C C . GLU A 1 98 ? 0.110 -12.523 2.828 1.00 98.06 98 GLU A C 1
ATOM 733 O O . GLU A 1 98 ? -0.710 -13.022 3.597 1.00 98.06 98 GLU A O 1
ATOM 738 N N . ILE A 1 99 ? 1.104 -11.735 3.251 1.00 98.62 99 ILE A N 1
ATOM 739 C CA . ILE A 1 99 ? 1.297 -11.357 4.656 1.00 98.62 99 ILE A CA 1
ATOM 740 C C . ILE A 1 99 ? 0.092 -10.564 5.160 1.00 98.62 99 ILE A C 1
ATOM 742 O O . ILE A 1 99 ? -0.435 -10.879 6.224 1.00 98.62 99 ILE A O 1
ATOM 746 N N . ALA A 1 100 ? -0.377 -9.570 4.398 1.00 98.50 100 ALA A N 1
ATOM 747 C CA . ALA A 1 100 ? -1.541 -8.776 4.785 1.00 98.50 100 ALA A CA 1
ATOM 748 C C . ALA A 1 100 ? -2.780 -9.654 4.988 1.00 98.50 100 ALA A C 1
ATOM 750 O O . ALA A 1 100 ? -3.465 -9.526 5.995 1.00 98.50 100 ALA A O 1
ATOM 751 N N . LEU A 1 101 ? -3.037 -10.581 4.062 1.00 97.75 101 LEU A N 1
ATOM 752 C CA . LEU A 1 101 ? -4.170 -11.500 4.147 1.00 97.75 101 LEU A CA 1
ATOM 753 C C . LEU A 1 101 ? -4.045 -12.497 5.301 1.00 97.75 101 LEU A C 1
ATOM 755 O O . LEU A 1 101 ? -5.056 -12.847 5.894 1.00 97.75 101 LEU A O 1
ATOM 759 N N . ALA A 1 102 ? -2.831 -12.936 5.635 1.00 97.94 102 ALA A N 1
ATOM 760 C CA . ALA A 1 102 ? -2.591 -13.825 6.770 1.00 97.94 102 ALA A CA 1
ATOM 761 C C . ALA A 1 102 ? -2.691 -13.113 8.13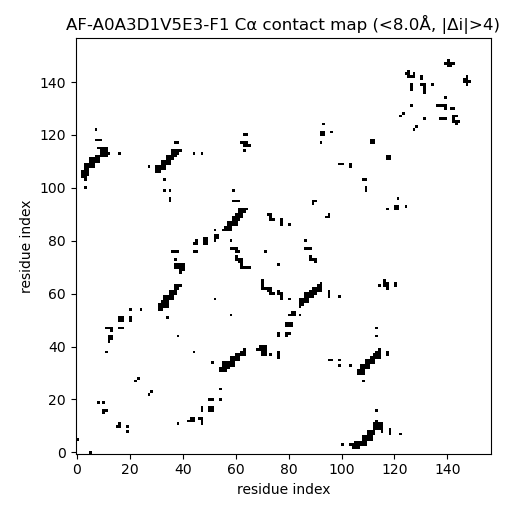3 1.00 97.94 102 ALA A C 1
ATOM 763 O O . ALA A 1 102 ? -2.932 -13.765 9.145 1.00 97.94 102 ALA A O 1
ATOM 764 N N . ARG A 1 103 ? -2.469 -11.793 8.171 1.00 98.12 103 ARG A N 1
ATOM 765 C CA . ARG A 1 103 ? -2.539 -10.952 9.381 1.00 98.12 103 ARG A CA 1
ATOM 766 C C . ARG A 1 103 ? -3.901 -10.281 9.591 1.00 98.12 103 ARG A C 1
ATOM 768 O O . ARG A 1 103 ? -4.100 -9.666 10.639 1.00 98.12 103 ARG A O 1
ATOM 775 N N . ALA A 1 104 ? -4.765 -10.314 8.582 1.00 98.06 104 ALA A N 1
ATOM 776 C CA . ALA A 1 104 ? -6.069 -9.671 8.597 1.00 98.06 104 ALA A CA 1
ATOM 777 C C . ALA A 1 104 ? -7.122 -10.578 9.235 1.00 98.06 104 ALA A C 1
ATOM 779 O O . ALA A 1 104 ? -7.242 -11.752 8.882 1.00 98.06 104 ALA A O 1
ATOM 780 N N . GLU A 1 105 ? -7.935 -9.992 10.105 1.00 96.94 105 GLU A N 1
ATOM 781 C CA . GLU A 1 105 ? -9.196 -10.589 10.538 1.00 96.94 105 GLU A CA 1
ATOM 782 C C . GLU A 1 105 ? -10.296 -10.359 9.480 1.00 96.94 105 GLU A C 1
ATOM 784 O O . GLU A 1 105 ? -10.152 -9.479 8.627 1.00 96.94 105 GLU A O 1
ATOM 789 N N . PRO A 1 106 ? -11.417 -11.106 9.497 1.00 95.31 106 PRO A N 1
ATOM 790 C CA . PRO A 1 106 ? -12.474 -10.970 8.488 1.00 95.31 106 PRO A CA 1
ATOM 791 C C . PRO A 1 106 ? -13.029 -9.546 8.311 1.00 95.31 106 PRO A C 1
ATOM 793 O O . PRO A 1 106 ? -13.337 -9.162 7.184 1.00 95.31 106 PRO A O 1
ATOM 796 N N . ASP A 1 107 ? -13.110 -8.770 9.396 1.00 95.69 107 ASP A N 1
ATOM 797 C CA . ASP A 1 107 ? -13.632 -7.393 9.404 1.00 95.69 107 ASP A CA 1
ATOM 798 C C . ASP A 1 107 ? -12.551 -6.320 9.146 1.00 95.69 107 ASP A C 1
ATOM 800 O O . ASP A 1 107 ? -12.852 -5.121 9.135 1.00 95.69 107 ASP A O 1
ATOM 804 N N . ASP A 1 108 ? -11.296 -6.726 8.927 1.00 97.75 108 ASP A N 1
ATOM 805 C CA . ASP A 1 108 ? -10.203 -5.811 8.602 1.00 97.75 108 ASP A CA 1
ATOM 806 C C . ASP A 1 108 ? -10.270 -5.349 7.135 1.00 97.75 108 ASP A C 1
ATOM 808 O O . ASP A 1 108 ? -10.763 -6.037 6.232 1.00 97.75 108 ASP A O 1
ATOM 812 N N . LEU A 1 109 ? -9.689 -4.174 6.880 1.00 98.50 109 LEU A N 1
ATOM 813 C CA . LEU A 1 109 ? -9.514 -3.623 5.543 1.00 98.50 109 LEU A CA 1
ATOM 814 C C . LEU A 1 109 ? -8.047 -3.681 5.128 1.00 98.50 109 LEU A C 1
ATOM 816 O O . LEU A 1 109 ? -7.206 -2.970 5.680 1.00 98.50 109 LEU A O 1
ATOM 820 N N . VAL A 1 110 ? -7.741 -4.447 4.086 1.00 98.75 110 VAL A N 1
ATOM 821 C CA . VAL A 1 110 ? -6.432 -4.384 3.430 1.00 98.75 110 VAL A CA 1
ATOM 822 C C . VAL A 1 110 ? -6.470 -3.295 2.362 1.00 98.75 110 VAL A C 1
ATOM 824 O O . VAL A 1 110 ? -7.302 -3.339 1.458 1.00 98.75 110 VAL A O 1
ATOM 827 N N . VAL A 1 111 ? -5.565 -2.322 2.440 1.00 98.75 111 VAL A N 1
ATOM 828 C CA . VAL A 1 111 ? -5.477 -1.197 1.498 1.00 98.75 111 VAL A CA 1
ATOM 829 C C . VAL A 1 111 ? -4.151 -1.257 0.758 1.00 98.75 111 VAL A C 1
ATOM 831 O O . VAL A 1 111 ? -3.098 -1.210 1.380 1.00 98.75 111 VAL A O 1
ATOM 834 N N . VAL A 1 112 ? -4.185 -1.308 -0.570 1.00 98.81 112 VAL A N 1
ATOM 835 C CA . VAL A 1 112 ? -2.992 -1.275 -1.425 1.00 98.81 112 VAL A CA 1
ATOM 836 C C . VAL A 1 112 ? -2.921 0.068 -2.132 1.00 98.81 112 VAL A C 1
ATOM 838 O O . VAL A 1 112 ? -3.844 0.416 -2.871 1.00 98.81 112 VAL A O 1
ATOM 841 N N . THR A 1 113 ? -1.839 0.824 -1.930 1.00 98.56 113 THR A N 1
ATOM 842 C CA . THR A 1 113 ? -1.699 2.164 -2.523 1.00 98.56 113 THR A CA 1
ATOM 843 C C . THR A 1 113 ? -0.238 2.625 -2.659 1.00 98.56 113 THR A C 1
ATOM 845 O O . THR A 1 113 ? 0.698 1.876 -2.395 1.00 98.56 113 THR A O 1
ATOM 848 N N . GLY A 1 114 ? -0.022 3.855 -3.128 1.00 96.38 114 GLY A N 1
ATOM 849 C CA . GLY A 1 114 ? 1.292 4.487 -3.315 1.00 96.38 114 GLY A CA 1
ATOM 850 C C . GLY A 1 114 ? 1.803 4.423 -4.758 1.00 96.38 114 GLY A C 1
ATOM 851 O O . GLY A 1 114 ? 2.539 5.308 -5.217 1.00 96.38 114 GLY A O 1
ATOM 852 N N . SER A 1 115 ? 1.354 3.432 -5.531 1.00 95.44 115 SER A N 1
ATOM 853 C CA . SER A 1 115 ? 1.756 3.250 -6.924 1.00 95.44 115 SER A CA 1
ATOM 854 C C . SER A 1 115 ? 0.708 2.494 -7.734 1.00 95.44 115 SER A C 1
ATOM 856 O O . SER A 1 115 ? 0.257 1.416 -7.352 1.00 95.44 115 SER A O 1
ATOM 858 N N . LEU A 1 116 ? 0.401 3.007 -8.930 1.00 94.81 116 LEU A N 1
ATOM 859 C CA . LEU A 1 116 ? -0.402 2.277 -9.916 1.00 94.81 116 LEU A CA 1
ATOM 860 C C . LEU A 1 116 ? 0.274 0.972 -10.361 1.00 94.81 116 LEU A C 1
ATOM 862 O O . LEU A 1 116 ? -0.419 0.010 -10.678 1.00 94.81 116 LEU A O 1
ATOM 866 N N . TYR A 1 117 ? 1.610 0.921 -10.360 1.00 95.44 117 TYR A N 1
ATOM 867 C CA . TYR A 1 117 ? 2.332 -0.311 -10.666 1.00 95.44 117 TYR A CA 1
ATOM 868 C C . TYR A 1 117 ? 2.142 -1.351 -9.568 1.00 95.44 117 TYR A C 1
ATOM 870 O O . TYR A 1 117 ? 1.867 -2.498 -9.888 1.00 95.44 117 TYR A O 1
ATOM 878 N N . LEU A 1 118 ? 2.197 -0.939 -8.296 1.00 97.00 118 LEU A N 1
ATOM 879 C CA . LEU A 1 118 ? 1.972 -1.841 -7.166 1.00 97.00 118 LEU A CA 1
ATOM 880 C C . LEU A 1 118 ? 0.561 -2.425 -7.199 1.00 97.00 118 LEU A C 1
ATOM 882 O O . LEU A 1 118 ? 0.387 -3.638 -7.114 1.00 97.00 118 LEU A O 1
ATOM 886 N N . VAL A 1 119 ? -0.437 -1.558 -7.392 1.00 97.19 119 VAL A N 1
ATOM 887 C CA . VAL A 1 119 ? -1.828 -1.979 -7.589 1.00 97.19 119 VAL A CA 1
ATOM 888 C C . VAL A 1 119 ? -1.925 -2.968 -8.749 1.00 97.19 119 VAL A C 1
ATOM 890 O O . VAL A 1 119 ? -2.589 -3.992 -8.628 1.00 97.19 119 VAL A O 1
ATOM 893 N N . GLY A 1 120 ? -1.230 -2.694 -9.856 1.00 95.56 120 GLY A N 1
ATOM 894 C CA . GLY A 1 120 ? -1.130 -3.605 -10.990 1.00 95.56 120 GLY A CA 1
ATOM 895 C C . GLY A 1 120 ? -0.542 -4.966 -10.625 1.00 95.56 120 GLY A C 1
ATOM 896 O O . GLY A 1 120 ? -1.152 -5.978 -10.954 1.00 95.56 120 GLY A O 1
ATOM 897 N N .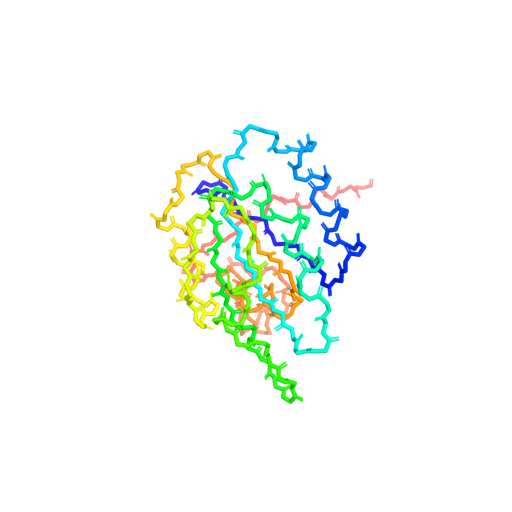 ASN A 1 121 ? 0.590 -4.991 -9.918 1.00 96.12 121 ASN A N 1
ATOM 898 C CA . ASN A 1 121 ? 1.269 -6.220 -9.510 1.00 96.12 121 ASN A CA 1
ATOM 899 C C . ASN A 1 121 ? 0.382 -7.077 -8.600 1.00 96.12 121 ASN A C 1
ATOM 901 O O . ASN A 1 121 ? 0.267 -8.276 -8.816 1.00 96.12 121 ASN A O 1
ATOM 905 N N . ILE A 1 122 ? -0.282 -6.468 -7.616 1.00 97.31 122 ILE A N 1
ATOM 906 C CA . ILE A 1 122 ? -1.137 -7.200 -6.672 1.00 97.31 122 ILE A CA 1
ATOM 907 C C . ILE A 1 122 ? -2.453 -7.645 -7.328 1.00 97.31 122 ILE A C 1
ATOM 909 O O . ILE A 1 122 ? -2.959 -8.723 -7.016 1.00 97.31 122 ILE A O 1
ATOM 913 N N . ARG A 1 123 ? -2.991 -6.879 -8.290 1.00 94.94 123 ARG A N 1
ATOM 914 C CA . ARG A 1 123 ? -4.214 -7.252 -9.025 1.00 94.94 123 ARG A CA 1
ATOM 915 C C . ARG A 1 123 ? -4.072 -8.576 -9.784 1.00 94.94 123 ARG A C 1
ATOM 917 O O . ARG A 1 123 ? -5.069 -9.291 -9.898 1.00 94.94 123 ARG A O 1
ATOM 924 N N . GLU A 1 124 ? -2.868 -8.925 -10.247 1.00 93.56 124 GLU A N 1
ATOM 925 C CA . GLU A 1 124 ? -2.577 -10.200 -10.933 1.00 93.56 124 GLU A CA 1
ATOM 926 C C . GLU A 1 124 ? -3.047 -11.425 -10.133 1.00 93.56 124 GLU A C 1
ATOM 928 O O . GLU A 1 124 ? -3.420 -12.433 -10.726 1.00 93.56 124 GLU A O 1
ATOM 933 N N . ARG A 1 125 ? -3.114 -11.326 -8.796 1.00 92.44 125 ARG A N 1
ATOM 934 C CA . ARG A 1 125 ? -3.657 -12.378 -7.924 1.00 92.44 125 ARG A CA 1
ATOM 935 C C . ARG A 1 125 ? -5.079 -12.800 -8.308 1.00 92.44 125 ARG A C 1
ATOM 937 O O . ARG A 1 125 ? -5.392 -13.987 -8.260 1.00 92.44 125 ARG A O 1
ATOM 944 N N . TRP A 1 126 ? -5.941 -11.838 -8.641 1.00 90.69 126 TRP A N 1
ATOM 945 C CA . TRP A 1 126 ? -7.340 -12.098 -9.007 1.00 90.69 126 TRP A CA 1
ATOM 946 C C . TRP A 1 126 ? -7.540 -12.110 -10.517 1.00 90.69 126 TRP A C 1
ATOM 948 O O . TRP A 1 126 ? -8.303 -12.924 -11.021 1.00 90.69 126 TRP A O 1
ATOM 958 N N . TYR A 1 127 ? -6.846 -11.232 -11.241 1.00 90.44 127 TYR A N 1
ATOM 959 C CA . TYR A 1 127 ? -7.017 -11.071 -12.683 1.00 90.44 127 TYR A CA 1
ATOM 960 C C . TYR A 1 127 ? -5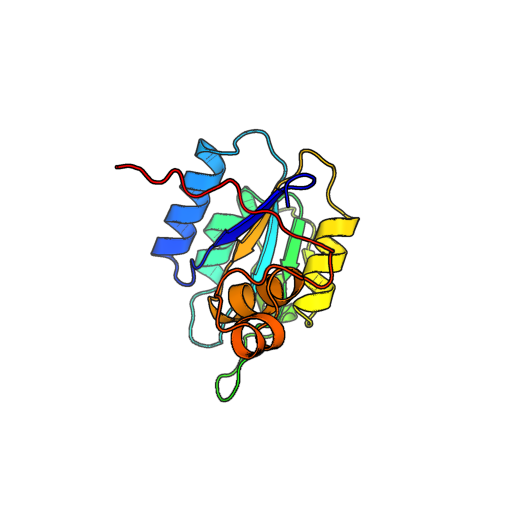.657 -11.079 -13.383 1.00 90.44 127 TYR A C 1
ATOM 962 O O . TYR A 1 127 ? -5.116 -10.003 -13.664 1.00 90.44 127 TYR A O 1
ATOM 970 N N . PRO A 1 128 ? -5.096 -12.272 -13.657 1.00 91.56 128 PRO A N 1
ATOM 971 C CA . PRO A 1 128 ? -3.817 -12.383 -14.338 1.00 91.56 128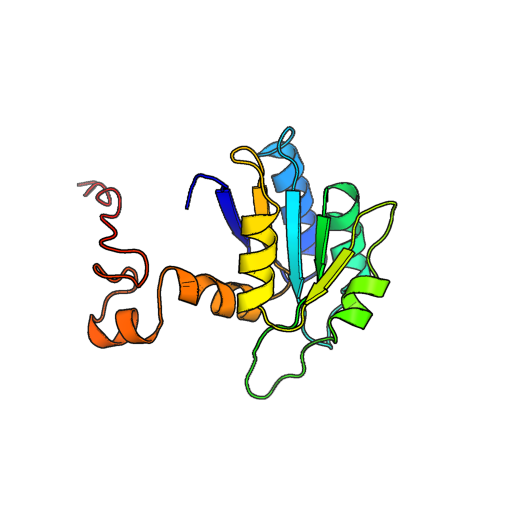 PRO A CA 1
ATOM 972 C C . PRO A 1 128 ? -3.872 -11.789 -15.745 1.00 91.56 128 PRO A C 1
ATOM 974 O O . PRO A 1 128 ? -4.811 -12.055 -16.504 1.00 91.56 128 PRO A O 1
ATOM 977 N N . SER A 1 129 ? -2.835 -11.053 -16.132 1.00 91.25 129 SER A N 1
ATOM 978 C CA . SER A 1 129 ? -2.717 -10.463 -17.468 1.00 91.25 129 SER A CA 1
ATOM 979 C C . SER A 1 129 ? -2.764 -11.524 -18.572 1.00 91.25 129 SER A C 1
ATOM 981 O O . SER A 1 129 ? -3.395 -11.308 -19.603 1.00 91.25 129 SER A O 1
ATOM 983 N N . GLU A 1 130 ? -2.181 -12.705 -18.351 1.00 91.75 130 GLU A N 1
ATOM 984 C CA . GLU A 1 130 ? -2.248 -13.824 -19.303 1.00 91.75 130 GLU A CA 1
ATOM 985 C C . GLU A 1 130 ? -3.690 -14.307 -19.538 1.00 91.75 130 GLU A C 1
ATOM 987 O O . GLU A 1 130 ? -4.093 -14.561 -20.676 1.00 91.75 130 GLU A O 1
ATOM 992 N N . ALA A 1 131 ? -4.505 -14.372 -18.480 1.00 90.00 131 ALA A N 1
ATOM 993 C CA . ALA A 1 131 ? -5.911 -14.752 -18.582 1.00 90.00 131 ALA A CA 1
ATOM 994 C C . ALA A 1 131 ? -6.728 -13.675 -19.315 1.00 90.00 131 ALA A C 1
ATOM 996 O O . ALA A 1 131 ? -7.551 -14.002 -20.168 1.00 90.00 131 ALA A O 1
ATOM 997 N N . ILE A 1 132 ? -6.455 -12.393 -19.038 1.00 90.62 132 ILE A N 1
ATOM 998 C CA . ILE A 1 132 ? -7.081 -11.265 -19.744 1.00 90.62 132 ILE A CA 1
ATOM 999 C C . ILE A 1 132 ? -6.785 -11.330 -21.246 1.00 90.62 132 ILE A C 1
ATOM 1001 O O . ILE A 1 132 ? -7.699 -11.207 -22.063 1.00 90.62 132 ILE A O 1
ATOM 1005 N N . LEU A 1 133 ? -5.519 -11.540 -21.611 1.00 92.75 133 LEU A N 1
ATOM 1006 C CA . LEU A 1 133 ? -5.070 -11.564 -23.002 1.00 92.75 133 LEU A CA 1
ATOM 1007 C C . LEU A 1 133 ? -5.599 -12.790 -23.754 1.00 92.75 133 LEU A C 1
ATOM 1009 O O . LEU A 1 133 ? -6.150 -12.647 -24.842 1.00 92.75 133 LEU A O 1
ATOM 1013 N N . SER A 1 134 ? -5.490 -13.983 -23.164 1.00 92.88 134 SER A N 1
ATOM 1014 C CA . SER A 1 134 ? -5.951 -15.231 -23.791 1.00 92.88 134 SER A CA 1
ATOM 1015 C C . SER A 1 134 ? -7.466 -15.274 -24.000 1.00 92.88 134 SER A C 1
ATOM 1017 O O . SER A 1 134 ? -7.934 -15.839 -24.986 1.00 92.88 134 SER A O 1
ATOM 1019 N N . GLN A 1 135 ? -8.239 -14.646 -23.110 1.00 90.62 135 GLN A N 1
ATOM 1020 C CA . GLN A 1 135 ? -9.701 -14.601 -23.199 1.00 90.62 135 GLN A CA 1
ATOM 1021 C C . GLN A 1 135 ? -10.224 -13.329 -23.879 1.00 90.62 135 GLN A C 1
ATOM 1023 O O . GLN A 1 135 ? -11.429 -13.224 -24.104 1.00 90.62 135 GLN A O 1
ATOM 1028 N N . SER A 1 136 ? -9.350 -12.360 -24.188 1.00 91.88 136 SER A N 1
ATOM 1029 C CA . SER A 1 136 ? -9.727 -11.025 -24.685 1.00 91.88 136 SER A CA 1
ATOM 1030 C C . SER A 1 136 ? -10.811 -10.357 -23.824 1.00 91.88 136 SER A C 1
ATOM 1032 O O . SER A 1 136 ? -11.750 -9.744 -24.330 1.00 91.88 136 SER A O 1
ATOM 1034 N N . ASN A 1 137 ? -10.700 -10.513 -22.504 1.00 86.06 137 ASN A N 1
ATOM 1035 C CA . ASN A 1 137 ? -11.693 -10.062 -21.536 1.00 86.06 137 ASN A CA 1
ATOM 1036 C C . ASN A 1 137 ? -10.991 -9.516 -20.288 1.00 86.06 137 ASN A C 1
ATOM 1038 O O . ASN A 1 137 ? -10.286 -10.254 -19.607 1.00 86.06 137 ASN A O 1
ATOM 1042 N N . CYS A 1 138 ? -11.221 -8.241 -19.961 1.00 84.75 138 CYS A N 1
ATOM 1043 C CA . CYS A 1 138 ? -10.651 -7.589 -18.775 1.00 84.75 138 CYS A CA 1
ATOM 1044 C C . CYS A 1 138 ? -11.067 -8.250 -17.448 1.00 84.75 138 CYS A C 1
ATOM 1046 O O . CYS A 1 138 ? -10.401 -8.047 -16.436 1.00 84.75 138 CYS A O 1
ATOM 1048 N N . TRP A 1 139 ? -12.142 -9.042 -17.464 1.00 84.06 139 TRP A N 1
ATOM 1049 C CA . TRP A 1 139 ? -12.661 -9.810 -16.335 1.00 84.06 139 TRP A CA 1
ATOM 1050 C C . TRP A 1 139 ? -12.707 -11.300 -16.706 1.00 84.06 139 TRP A C 1
ATOM 1052 O O . TRP A 1 139 ? -13.789 -11.824 -16.994 1.00 84.06 139 TRP A O 1
ATOM 1062 N N . PRO A 1 140 ? -11.546 -11.978 -16.795 1.00 83.44 140 PRO A N 1
ATOM 1063 C CA . PRO A 1 140 ? -11.471 -13.364 -17.249 1.00 83.44 140 PRO A CA 1
ATOM 1064 C C . PRO A 1 140 ? -12.379 -14.264 -16.403 1.00 83.44 140 PRO A C 1
ATOM 1066 O O . PRO A 1 140 ? -12.453 -14.122 -15.184 1.00 83.44 140 PRO A O 1
ATOM 1069 N N . ARG A 1 141 ? -13.090 -15.190 -17.060 1.00 76.88 141 ARG A N 1
ATOM 1070 C CA . ARG A 1 141 ? -14.096 -16.050 -16.403 1.00 76.88 141 ARG A CA 1
ATOM 1071 C C . ARG A 1 141 ? -13.450 -17.081 -15.480 1.00 76.88 141 ARG A C 1
ATOM 1073 O O . ARG A 1 141 ? -14.017 -17.459 -14.459 1.00 76.88 141 ARG A O 1
ATOM 1080 N N . THR A 1 142 ? -12.263 -17.540 -15.855 1.00 75.31 142 THR A N 1
ATOM 1081 C CA . THR A 1 142 ? -11.420 -18.430 -15.058 1.00 75.31 142 THR A CA 1
ATOM 1082 C C . THR A 1 142 ? -10.240 -17.645 -14.503 1.00 75.31 142 THR A C 1
ATOM 1084 O O . THR A 1 142 ? -9.465 -17.050 -15.252 1.00 75.31 142 THR A O 1
ATOM 1087 N N . THR A 1 143 ? -10.110 -17.654 -13.179 1.00 74.69 143 THR A N 1
ATOM 1088 C CA . THR A 1 143 ? -8.993 -17.046 -12.447 1.00 74.69 143 THR A CA 1
ATOM 1089 C C . THR A 1 143 ? -8.246 -18.130 -11.660 1.00 74.69 143 THR A C 1
ATOM 1091 O O . THR A 1 143 ? -8.807 -19.208 -11.437 1.00 74.69 143 THR A O 1
ATOM 1094 N N . PRO A 1 144 ? -7.011 -17.882 -11.185 1.00 72.00 144 PRO A N 1
ATOM 1095 C CA . PRO A 1 144 ? -6.287 -18.830 -10.331 1.00 72.00 144 PRO A CA 1
ATOM 1096 C C . PRO A 1 144 ? -7.040 -19.196 -9.044 1.00 72.00 144 PRO A C 1
ATOM 1098 O O . PRO A 1 144 ? -6.769 -20.229 -8.442 1.00 72.00 144 PRO A O 1
ATOM 1101 N N . LEU A 1 145 ? -7.995 -18.357 -8.629 1.00 75.00 145 LEU A N 1
ATOM 1102 C CA . LEU A 1 145 ? -8.821 -18.541 -7.437 1.00 75.00 145 LEU A CA 1
ATOM 1103 C C . LEU A 1 145 ? -10.164 -19.240 -7.730 1.00 75.00 145 LEU A C 1
ATOM 1105 O O . LEU A 1 145 ? -10.972 -19.402 -6.820 1.00 75.00 145 LEU A O 1
ATOM 1109 N N . GLY A 1 146 ? -10.403 -19.669 -8.975 1.00 73.56 146 GLY A N 1
ATOM 1110 C CA . GLY A 1 146 ? -11.620 -20.360 -9.406 1.00 73.56 146 GLY A CA 1
ATOM 1111 C C . GLY A 1 146 ? -12.451 -19.571 -10.423 1.00 73.56 146 GLY A C 1
ATOM 1112 O O . GLY A 1 146 ? -11.984 -18.605 -11.037 1.00 73.56 146 GLY A O 1
ATOM 1113 N N . LEU A 1 147 ? -13.693 -20.023 -10.631 1.00 65.50 147 LEU A N 1
ATOM 1114 C CA . LEU A 1 147 ? -14.665 -19.332 -11.479 1.00 65.50 147 LEU A CA 1
ATOM 1115 C C . LEU A 1 147 ? -15.131 -18.057 -10.774 1.00 65.50 147 LEU A C 1
ATOM 1117 O O . LEU A 1 147 ? -15.689 -18.116 -9.680 1.00 65.50 147 LEU A O 1
ATOM 1121 N N . TRP A 1 148 ? -14.904 -16.918 -11.418 1.00 60.72 148 TRP A N 1
ATOM 1122 C CA . TRP A 1 148 ? -15.501 -15.652 -11.019 1.00 60.72 148 TRP A CA 1
ATOM 1123 C C . TRP A 1 148 ? -16.761 -15.446 -11.856 1.00 60.72 148 TRP A C 1
ATOM 1125 O O . TRP A 1 148 ? -16.679 -15.342 -13.082 1.00 60.72 148 TRP A O 1
ATOM 1135 N N . ASP A 1 149 ? -17.918 -15.406 -11.199 1.00 60.03 149 ASP A N 1
ATOM 1136 C CA . ASP A 1 149 ? -19.163 -14.961 -11.820 1.00 60.03 149 ASP A CA 1
ATOM 1137 C C . ASP A 1 149 ? -19.366 -13.498 -11.405 1.00 60.03 149 ASP A C 1
ATOM 1139 O O . ASP A 1 149 ? -19.749 -13.242 -10.258 1.00 60.03 149 ASP A O 1
ATOM 1143 N N . PRO A 1 150 ? -19.002 -12.511 -12.250 1.00 57.22 150 PRO A N 1
ATOM 1144 C CA . PRO A 1 150 ? -19.244 -11.123 -11.898 1.00 57.22 150 PRO A CA 1
ATOM 1145 C C . PRO A 1 150 ? -20.746 -10.952 -11.660 1.00 57.22 150 PRO A C 1
ATOM 1147 O O . PRO A 1 150 ? -21.534 -11.521 -12.423 1.00 57.22 150 PRO A O 1
ATOM 1150 N N . PRO A 1 151 ? -21.175 -10.153 -10.663 1.00 51.41 151 PRO A N 1
ATOM 1151 C CA . PRO A 1 151 ? -22.564 -9.732 -10.613 1.00 51.41 151 PRO A CA 1
ATOM 1152 C C . PRO A 1 151 ? -22.873 -9.159 -11.990 1.00 51.41 151 PRO A C 1
ATOM 1154 O O . PRO A 1 151 ? -22.153 -8.264 -12.446 1.00 51.41 151 PRO A O 1
ATOM 1157 N N . LEU A 1 152 ? -23.840 -9.778 -12.682 1.00 48.03 152 LEU A N 1
ATOM 1158 C CA . LEU A 1 152 ? -24.282 -9.373 -14.010 1.00 48.03 152 LEU A CA 1
ATOM 1159 C C . LEU A 1 152 ? -24.289 -7.851 -14.002 1.00 48.03 152 LEU A C 1
ATOM 1161 O O . LEU A 1 152 ? -25.024 -7.266 -13.206 1.00 48.03 152 LEU A O 1
ATOM 1165 N N . LEU A 1 153 ? -23.441 -7.222 -14.827 1.00 46.28 153 LEU A N 1
ATOM 1166 C CA . LEU A 1 153 ? -23.660 -5.834 -15.205 1.00 46.28 153 LEU A CA 1
ATOM 1167 C C . LEU A 1 153 ? -25.121 -5.823 -15.611 1.00 46.28 153 LEU A C 1
ATOM 1169 O O . LEU A 1 153 ? -25.475 -6.466 -16.608 1.00 46.28 153 LEU A O 1
ATOM 1173 N N . ALA A 1 154 ? -25.967 -5.244 -14.756 1.00 39.16 154 ALA A N 1
ATOM 1174 C CA . ALA A 1 154 ? -27.360 -5.070 -15.065 1.00 39.16 154 ALA A CA 1
ATOM 1175 C C . ALA A 1 154 ? -27.322 -4.440 -16.447 1.00 39.16 154 ALA A C 1
ATOM 1177 O O . ALA A 1 154 ? -26.690 -3.402 -16.649 1.00 39.16 154 ALA A O 1
ATOM 1178 N N . LYS A 1 155 ? -27.852 -5.166 -17.431 1.00 37.03 155 LYS A N 1
ATOM 1179 C CA . LYS A 1 155 ? -28.141 -4.587 -18.727 1.00 37.03 155 LYS A CA 1
ATOM 1180 C C . LYS A 1 155 ? -29.215 -3.556 -18.418 1.00 37.03 155 LYS A C 1
ATOM 1182 O O . LYS A 1 155 ? -30.395 -3.882 -18.457 1.00 37.03 155 LYS A O 1
ATOM 1187 N N . GLU A 1 156 ? -28.795 -2.378 -17.977 1.00 37.28 156 GLU A N 1
ATOM 1188 C CA . GLU A 1 156 ? -29.632 -1.200 -17.949 1.00 37.28 156 GLU A CA 1
ATOM 1189 C C . GLU A 1 156 ? -29.928 -0.916 -19.419 1.00 37.28 156 GLU A C 1
ATOM 1191 O O . GLU A 1 156 ? -29.068 -0.499 -20.196 1.00 37.28 156 GLU A O 1
ATOM 1196 N N . THR A 1 157 ? -31.114 -1.377 -19.805 1.00 44.41 157 THR A N 1
ATOM 1197 C CA . THR A 1 157 ? -31.862 -0.995 -21.000 1.00 44.41 157 THR A CA 1
ATOM 1198 C C . THR A 1 157 ? -32.151 0.491 -21.001 1.00 44.41 157 THR A C 1
ATOM 1200 O O . THR A 1 157 ? -32.517 0.989 -19.912 1.00 44.41 157 THR A O 1
#

Radius of gyration: 15.99 Å; Cα contacts (8 Å, |Δi|>4): 304; chains: 1; bounding box: 45×36×42 Å